Protein AF-A0A660PQQ9-F1 (afdb_monomer_lite)

Sequence (158 aa):
MHNYNFFKKVKSLPGVKLIKYDVSPYDILRRSDIVFTVSGTTAYQAGLLGIPAITFCPMFFGGLSSVHCCTNIIALRPLVYELLANFKRDYQADCRFMEKLMRNSYAALWDNPKRSPQVLDENNLKKLHKAFINVINAEGGVAAPEASPAQKVPVEQC

Structure (mmCIF, N/CA/C/O backbone):
data_AF-A0A660PQQ9-F1
#
_entry.id   AF-A0A660PQQ9-F1
#
loop_
_atom_site.group_PDB
_atom_site.id
_atom_site.type_symbol
_atom_site.label_atom_id
_atom_site.label_alt_id
_atom_site.label_comp_id
_atom_site.label_asym_id
_atom_site.label_entity_id
_atom_site.label_seq_id
_atom_site.pdbx_PDB_ins_code
_atom_site.Cartn_x
_atom_site.Cartn_y
_atom_site.Cartn_z
_atom_site.occupancy
_atom_site.B_iso_or_equiv
_atom_site.auth_seq_id
_atom_site.auth_comp_id
_atom_site.auth_asym_id
_atom_site.auth_atom_id
_atom_site.pdbx_PDB_model_num
ATOM 1 N N . MET A 1 1 ? 14.300 -16.833 8.104 1.00 47.47 1 MET A N 1
ATOM 2 C CA . MET A 1 1 ? 13.254 -17.787 8.539 1.00 47.47 1 MET A CA 1
ATOM 3 C C . MET A 1 1 ? 12.750 -17.321 9.900 1.00 47.47 1 MET A C 1
ATOM 5 O O . MET A 1 1 ? 13.561 -17.192 10.808 1.00 47.47 1 MET A O 1
ATOM 9 N N . HIS A 1 2 ? 11.478 -16.930 10.028 1.00 63.78 2 HIS A N 1
ATOM 10 C CA . HIS A 1 2 ? 10.960 -16.382 11.289 1.00 63.78 2 HIS A CA 1
ATOM 11 C C . HIS A 1 2 ? 10.856 -17.480 12.355 1.00 63.78 2 HIS A C 1
ATOM 13 O O . HIS A 1 2 ? 10.400 -18.585 12.072 1.00 63.78 2 HIS A O 1
ATOM 19 N N . ASN A 1 3 ? 11.292 -17.180 13.579 1.00 78.94 3 ASN A N 1
ATOM 20 C CA . ASN A 1 3 ? 11.270 -18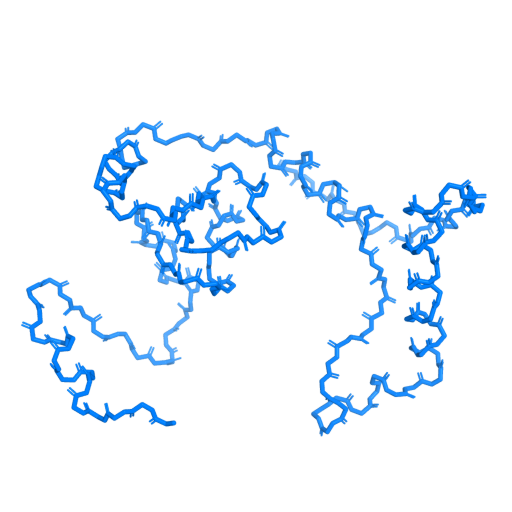.124 14.694 1.00 78.94 3 ASN A CA 1
ATOM 21 C C . ASN A 1 3 ? 9.816 -18.499 15.033 1.00 78.94 3 ASN A C 1
ATOM 23 O O . ASN A 1 3 ? 8.988 -17.617 15.245 1.00 78.94 3 ASN A O 1
ATOM 27 N N . TYR A 1 4 ? 9.501 -19.790 15.134 1.00 80.62 4 TYR A N 1
ATOM 28 C CA . TYR A 1 4 ? 8.169 -20.283 15.509 1.00 80.62 4 TYR A CA 1
ATOM 29 C C . TYR A 1 4 ? 7.628 -19.649 16.809 1.00 80.62 4 TYR A C 1
ATOM 31 O O . TYR A 1 4 ? 6.431 -19.382 16.938 1.00 80.62 4 TYR A O 1
ATOM 39 N N . ASN A 1 5 ? 8.514 -19.310 17.749 1.00 89.56 5 ASN A N 1
ATOM 40 C CA . ASN A 1 5 ? 8.153 -18.643 18.999 1.00 89.56 5 ASN A CA 1
ATOM 41 C C . ASN A 1 5 ? 7.645 -17.206 18.801 1.00 89.56 5 ASN A C 1
ATOM 43 O O . ASN A 1 5 ? 6.895 -16.717 19.642 1.00 89.56 5 ASN A O 1
ATOM 47 N N . PHE A 1 6 ? 8.005 -16.534 17.704 1.00 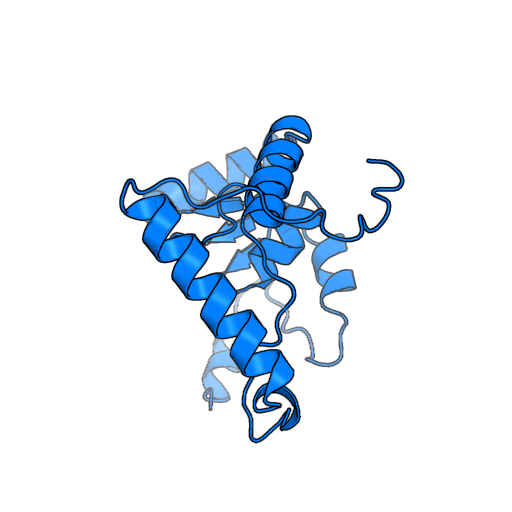91.25 6 PHE A N 1
ATOM 48 C CA . PHE A 1 6 ? 7.477 -15.208 17.375 1.00 91.25 6 PHE A CA 1
ATOM 49 C C . PHE A 1 6 ? 5.963 -15.269 17.145 1.00 91.25 6 PHE A C 1
ATOM 51 O O . PHE A 1 6 ? 5.206 -14.580 17.824 1.00 91.25 6 PHE A O 1
ATOM 58 N N . PHE A 1 7 ? 5.506 -16.162 16.264 1.00 89.81 7 PHE A N 1
ATOM 59 C CA . PHE A 1 7 ? 4.080 -16.305 15.962 1.00 89.81 7 PHE A CA 1
ATOM 60 C C . PHE A 1 7 ? 3.271 -16.793 17.168 1.00 89.81 7 PHE A C 1
ATOM 62 O O . PHE A 1 7 ? 2.127 -16.377 17.333 1.00 89.81 7 PHE A O 1
ATOM 69 N N . LYS A 1 8 ? 3.865 -17.603 18.058 1.00 90.56 8 LYS A N 1
ATOM 70 C CA . LYS A 1 8 ? 3.237 -17.962 19.342 1.00 90.56 8 LYS A CA 1
ATOM 71 C C . LYS A 1 8 ? 2.948 -16.736 20.211 1.00 90.56 8 LYS A C 1
ATOM 73 O O . LYS A 1 8 ? 1.834 -16.614 20.708 1.00 90.56 8 LYS A O 1
ATOM 78 N N . LYS A 1 9 ? 3.921 -15.828 20.357 1.00 93.56 9 LYS A N 1
ATOM 79 C CA . LYS A 1 9 ? 3.760 -14.577 21.121 1.00 93.56 9 LYS A CA 1
ATOM 80 C C . LYS A 1 9 ? 2.731 -13.639 20.485 1.00 93.56 9 LYS A C 1
ATOM 82 O O . LYS A 1 9 ? 1.946 -13.017 21.188 1.00 93.56 9 LYS A O 1
ATOM 87 N N . VAL A 1 10 ? 2.703 -13.557 19.156 1.00 93.12 10 VAL A N 1
ATOM 88 C CA . VAL A 1 10 ? 1.699 -12.751 18.441 1.00 93.12 10 VAL A CA 1
ATOM 89 C C . VAL A 1 10 ? 0.297 -13.331 18.642 1.00 93.12 10 VAL A C 1
ATOM 91 O O . VAL A 1 10 ? -0.631 -12.596 18.959 1.00 93.12 10 VAL A O 1
ATOM 94 N N . LYS A 1 11 ? 0.142 -14.657 18.538 1.00 93.62 11 LYS A N 1
ATOM 95 C CA . LYS A 1 11 ? -1.141 -15.346 18.741 1.00 93.62 11 LYS A CA 1
ATOM 96 C C . LYS A 1 11 ? -1.677 -15.223 20.173 1.00 93.62 11 LYS A C 1
ATOM 98 O O . LYS A 1 11 ? -2.879 -15.351 20.364 1.00 93.62 11 LYS A O 1
ATOM 103 N N . SER A 1 12 ? -0.820 -15.001 21.174 1.00 95.19 12 SER A N 1
ATOM 104 C CA . SER A 1 12 ? -1.273 -14.807 22.558 1.00 95.19 12 SER A CA 1
ATOM 105 C C . SER A 1 12 ? -1.873 -13.424 22.832 1.00 95.19 12 SER A C 1
ATOM 107 O O . SER A 1 12 ? -2.417 -13.218 23.912 1.00 95.19 12 SER A O 1
ATOM 109 N N . LEU A 1 13 ? -1.781 -12.474 21.895 1.00 96.69 13 LEU A N 1
ATOM 110 C CA . LEU A 1 13 ? -2.398 -11.158 22.050 1.00 96.69 13 LEU A CA 1
ATOM 111 C C . LEU A 1 13 ? -3.933 -11.250 21.917 1.00 96.69 13 LEU A C 1
ATOM 113 O O . LEU A 1 13 ? -4.427 -11.923 21.006 1.00 96.69 13 LEU A O 1
ATOM 117 N N . PRO A 1 14 ? -4.708 -10.559 22.775 1.00 96.75 14 PRO A N 1
ATOM 118 C CA . PRO A 1 14 ? -6.165 -10.539 22.675 1.00 96.75 14 PRO A CA 1
ATOM 119 C C . PRO A 1 14 ? -6.644 -10.041 21.307 1.00 96.75 14 PRO A C 1
ATOM 121 O O . PRO A 1 14 ? -6.121 -9.066 20.773 1.00 96.75 14 PRO A O 1
ATOM 124 N N . GLY A 1 15 ? -7.643 -10.714 20.734 1.00 95.00 15 GLY A N 1
ATOM 125 C CA . GLY A 1 15 ? -8.224 -10.337 19.440 1.00 95.00 15 GLY A CA 1
ATOM 126 C C . GLY A 1 15 ? -7.361 -10.659 18.213 1.00 95.00 15 GLY A C 1
ATOM 127 O O . GLY A 1 15 ? -7.817 -10.447 17.092 1.00 95.00 15 GLY A O 1
ATOM 128 N N . VAL A 1 16 ? -6.156 -11.216 18.380 1.00 96.25 16 VAL A N 1
ATOM 129 C CA . VAL A 1 16 ? -5.269 -11.550 17.258 1.00 96.25 16 VAL A CA 1
ATOM 130 C C . VAL A 1 16 ? -5.538 -12.962 16.743 1.00 96.25 16 VAL A C 1
ATOM 132 O O . VAL A 1 16 ? -5.521 -13.945 17.484 1.00 96.25 16 VAL A O 1
ATOM 135 N N . LYS A 1 17 ? -5.740 -13.080 15.428 1.00 93.88 17 LYS A N 1
ATOM 136 C CA . LYS A 1 17 ? -5.840 -14.360 14.717 1.00 93.88 17 LYS A CA 1
ATOM 137 C C . LYS A 1 17 ? -4.714 -14.459 13.695 1.00 93.88 17 LYS A C 1
ATOM 139 O O . LYS A 1 17 ? -4.471 -13.523 12.942 1.00 93.88 17 LYS A O 1
ATOM 144 N N . LEU A 1 18 ? -4.043 -15.609 13.656 1.00 93.44 18 LEU A N 1
ATOM 145 C CA . LEU A 1 18 ? -3.108 -15.928 12.580 1.00 93.44 18 LEU A CA 1
ATOM 146 C C . LEU A 1 18 ? -3.886 -16.554 11.428 1.00 93.44 18 LEU A C 1
ATOM 148 O O . LEU A 1 18 ? -4.565 -17.565 11.617 1.00 93.44 18 LEU A O 1
ATOM 152 N N . ILE A 1 19 ? -3.777 -15.950 10.251 1.00 91.69 19 ILE A N 1
ATOM 153 C CA . ILE A 1 19 ? -4.414 -16.438 9.031 1.00 91.69 19 ILE A CA 1
ATOM 154 C C . ILE A 1 19 ? -3.432 -17.374 8.318 1.00 91.69 19 ILE A C 1
ATOM 156 O O . ILE A 1 19 ? -2.230 -17.104 8.270 1.00 91.69 19 ILE A O 1
ATOM 160 N N . LYS A 1 20 ? -3.929 -18.508 7.818 1.00 91.00 20 LYS A N 1
ATOM 161 C CA . LYS A 1 20 ? -3.117 -19.460 7.053 1.00 91.00 20 LYS A CA 1
ATOM 162 C C . LYS A 1 20 ? -2.729 -18.867 5.693 1.00 91.00 20 LYS A C 1
ATOM 164 O O . LYS A 1 20 ? -3.440 -18.030 5.147 1.00 91.00 20 LYS A O 1
ATOM 169 N N . TYR A 1 21 ? -1.599 -19.315 5.151 1.00 88.56 21 TYR A N 1
ATOM 170 C CA . TYR A 1 21 ? -1.033 -18.787 3.903 1.00 88.56 21 TYR A CA 1
ATOM 171 C C . TYR A 1 21 ? -1.843 -19.149 2.646 1.00 88.56 21 TYR A C 1
ATOM 173 O O . TYR A 1 21 ? -1.619 -18.563 1.594 1.00 88.56 21 TYR A O 1
ATOM 181 N N . ASP A 1 22 ? -2.728 -20.140 2.743 1.00 93.75 22 ASP A N 1
ATOM 182 C CA . ASP A 1 22 ? -3.594 -20.626 1.667 1.00 93.75 22 ASP A CA 1
ATOM 183 C C . ASP A 1 22 ? -4.882 -19.800 1.524 1.00 93.75 22 ASP A C 1
ATOM 185 O O . ASP A 1 22 ? -5.624 -19.970 0.558 1.00 93.75 22 ASP A O 1
ATOM 189 N N . VAL A 1 23 ? -5.144 -18.883 2.459 1.00 94.25 23 VAL A N 1
ATOM 190 C CA . VAL A 1 23 ? -6.275 -17.961 2.383 1.00 94.25 23 VAL A CA 1
ATOM 191 C C . VAL A 1 23 ? -5.959 -16.840 1.397 1.00 94.25 23 VAL A C 1
ATOM 193 O O . VAL A 1 23 ? -4.904 -16.210 1.465 1.00 94.25 23 VAL A O 1
ATOM 196 N N . SER A 1 24 ? -6.910 -16.557 0.507 1.00 93.31 24 SER A N 1
ATOM 197 C CA . SER A 1 24 ? -6.810 -15.474 -0.469 1.00 93.31 24 SER A CA 1
ATOM 198 C C . SER A 1 24 ? -6.591 -14.116 0.216 1.00 93.31 24 SER A C 1
ATOM 200 O O . SER A 1 24 ? -7.437 -13.688 1.009 1.00 93.31 24 SER A O 1
ATOM 202 N N . PRO A 1 25 ? -5.514 -13.378 -0.119 1.00 90.81 25 PRO A N 1
ATOM 203 C CA . PRO A 1 25 ? -5.313 -12.016 0.373 1.00 90.81 25 PRO A CA 1
ATOM 204 C C . PRO A 1 25 ? -6.479 -11.085 0.032 1.00 90.81 25 PRO A C 1
ATOM 206 O O . PRO A 1 25 ? -6.822 -10.213 0.823 1.00 90.81 25 PRO A O 1
ATOM 209 N N . TYR A 1 26 ? -7.126 -11.300 -1.115 1.00 94.00 26 TYR A N 1
ATOM 210 C CA . TYR A 1 26 ? -8.270 -10.510 -1.557 1.00 94.00 26 TYR A CA 1
ATOM 211 C C . TYR A 1 26 ? -9.474 -10.636 -0.614 1.00 94.00 26 TYR A C 1
ATOM 213 O O . TYR A 1 26 ? -10.095 -9.630 -0.265 1.00 94.00 26 TYR A O 1
ATOM 221 N N . ASP A 1 27 ? -9.766 -11.855 -0.151 1.00 94.69 27 ASP A N 1
ATOM 222 C CA . ASP A 1 27 ? -10.882 -12.112 0.767 1.00 94.69 27 ASP A CA 1
ATOM 223 C C . ASP A 1 27 ? -10.629 -11.502 2.147 1.00 94.69 27 ASP A C 1
ATOM 225 O O . ASP A 1 27 ? -11.561 -11.031 2.801 1.00 94.69 27 ASP A O 1
ATOM 229 N N . ILE A 1 28 ? -9.365 -11.484 2.582 1.00 95.50 28 ILE A N 1
ATOM 230 C CA . ILE A 1 28 ? -8.945 -10.837 3.830 1.00 95.50 28 ILE A CA 1
ATOM 231 C C . ILE A 1 28 ? -9.126 -9.324 3.709 1.00 95.50 28 ILE A C 1
ATOM 233 O O . ILE A 1 28 ? -9.751 -8.707 4.571 1.00 95.50 28 ILE A O 1
ATOM 237 N N . LEU A 1 29 ? -8.610 -8.730 2.628 1.00 96.62 29 LEU A N 1
ATOM 238 C CA . LEU A 1 29 ? -8.682 -7.291 2.392 1.00 96.62 29 LEU A CA 1
ATOM 239 C C . LEU A 1 29 ? -10.131 -6.806 2.358 1.00 96.62 29 LEU A C 1
ATOM 241 O O . LEU A 1 29 ? -10.477 -5.914 3.119 1.00 96.62 29 LEU A O 1
ATOM 245 N N . ARG A 1 30 ? -11.012 -7.440 1.575 1.00 95.62 30 ARG A N 1
ATOM 246 C CA . ARG A 1 30 ? -12.430 -7.036 1.484 1.00 95.62 30 ARG A CA 1
ATOM 247 C C . ARG A 1 30 ? -13.204 -7.081 2.804 1.00 95.62 30 ARG A C 1
ATOM 249 O O . ARG A 1 30 ? -14.279 -6.498 2.886 1.00 95.62 30 ARG A O 1
ATOM 256 N N . ARG A 1 31 ? -12.696 -7.796 3.808 1.00 96.12 31 ARG A N 1
ATOM 257 C CA . ARG A 1 31 ? -13.291 -7.908 5.149 1.00 96.12 31 ARG A CA 1
ATOM 258 C C . ARG A 1 31 ? -12.545 -7.080 6.200 1.00 96.12 31 ARG A C 1
ATOM 260 O O . ARG A 1 31 ? -12.838 -7.222 7.382 1.00 96.12 31 ARG A O 1
ATOM 267 N N . SER A 1 32 ? -11.555 -6.292 5.790 1.00 97.31 32 SER A N 1
ATOM 268 C CA . SER A 1 32 ? -10.739 -5.462 6.674 1.00 97.31 32 SER A CA 1
ATOM 269 C C . SER A 1 32 ? -11.248 -4.025 6.678 1.00 97.31 32 SER A C 1
ATOM 271 O O . SER A 1 32 ? -11.464 -3.449 5.615 1.00 97.31 32 SER A O 1
ATOM 273 N N . ASP A 1 33 ? -11.356 -3.428 7.864 1.00 98.00 33 ASP A N 1
ATOM 274 C CA . ASP A 1 33 ? -11.681 -2.002 8.018 1.00 98.00 33 ASP A CA 1
ATOM 275 C C . ASP A 1 33 ? -10.451 -1.106 7.794 1.00 98.00 33 ASP A C 1
ATOM 277 O O . ASP A 1 33 ? -10.560 0.040 7.365 1.00 98.00 33 ASP A O 1
ATOM 281 N N . ILE A 1 34 ? -9.258 -1.636 8.090 1.00 98.38 34 ILE A N 1
ATOM 282 C CA . ILE A 1 34 ? -7.976 -0.950 7.923 1.00 98.38 34 ILE A CA 1
ATOM 283 C C . ILE A 1 34 ? -6.824 -1.957 7.808 1.00 98.38 34 ILE A C 1
ATOM 285 O O . ILE A 1 34 ? -6.840 -3.027 8.421 1.00 98.38 34 ILE A O 1
ATOM 289 N N . VAL A 1 35 ? -5.798 -1.607 7.034 1.00 98.31 35 VAL A N 1
ATOM 290 C CA . VAL A 1 35 ? -4.607 -2.433 6.793 1.00 98.31 35 VAL A CA 1
ATOM 291 C C . VAL A 1 35 ? -3.356 -1.742 7.328 1.00 98.31 35 VAL A C 1
ATOM 293 O O . VAL A 1 35 ? -3.171 -0.549 7.127 1.00 98.31 35 VAL A O 1
ATOM 296 N N . PHE A 1 36 ? -2.448 -2.493 7.952 1.00 98.00 36 PHE A N 1
ATOM 297 C CA . PHE A 1 36 ? -1.150 -1.983 8.406 1.00 98.00 36 PHE A CA 1
ATOM 298 C C . PHE A 1 36 ? -0.014 -2.786 7.783 1.00 98.00 36 PHE A C 1
ATOM 300 O O . PHE A 1 36 ? -0.064 -4.016 7.718 1.00 98.00 36 PHE A O 1
ATOM 307 N N . THR A 1 37 ? 1.047 -2.109 7.362 1.00 96.94 37 THR A N 1
ATOM 308 C CA . THR A 1 37 ? 2.279 -2.759 6.907 1.00 96.94 37 THR A CA 1
ATOM 309 C C . THR A 1 37 ? 3.473 -1.830 7.083 1.00 96.94 37 THR A C 1
ATOM 311 O O . THR A 1 37 ? 3.312 -0.621 7.184 1.00 96.94 37 THR A O 1
ATOM 314 N N . VAL A 1 38 ? 4.693 -2.367 7.110 1.00 96.25 38 VAL A N 1
ATOM 315 C CA . VAL A 1 38 ? 5.891 -1.513 7.088 1.00 96.25 38 VAL A CA 1
ATOM 316 C C . VAL A 1 38 ? 6.042 -0.906 5.693 1.00 96.25 38 VAL A C 1
ATOM 318 O O . VAL A 1 38 ? 5.826 0.288 5.517 1.00 96.25 38 VAL A O 1
ATOM 321 N N . SER A 1 39 ? 6.319 -1.759 4.706 1.00 95.88 39 SER A N 1
ATOM 322 C CA . SER A 1 39 ? 6.553 -1.407 3.298 1.00 95.88 39 SER A CA 1
ATOM 323 C C . SER A 1 39 ? 5.889 -2.391 2.323 1.00 95.88 39 SER A C 1
ATOM 325 O O . SER A 1 39 ? 6.234 -2.457 1.144 1.00 95.88 39 SER A O 1
ATOM 327 N N . GLY A 1 40 ? 4.967 -3.224 2.813 1.00 94.94 40 GLY A N 1
ATOM 328 C CA . GLY A 1 40 ? 4.381 -4.306 2.031 1.00 94.94 40 GLY A CA 1
ATOM 329 C C . GLY A 1 40 ? 3.438 -3.815 0.933 1.00 94.94 40 GLY A C 1
ATOM 330 O O . GLY A 1 40 ? 2.665 -2.874 1.112 1.00 94.94 40 GLY A O 1
ATOM 331 N N . THR A 1 41 ? 3.424 -4.533 -0.189 1.00 95.44 41 THR A N 1
ATOM 332 C CA . THR A 1 41 ? 2.507 -4.280 -1.313 1.00 95.44 41 THR A CA 1
ATOM 333 C C . THR A 1 41 ? 1.039 -4.550 -0.969 1.00 95.44 41 THR A C 1
ATOM 335 O O . THR A 1 41 ? 0.152 -4.174 -1.730 1.00 95.44 41 THR A O 1
ATOM 338 N N . THR A 1 42 ? 0.744 -5.150 0.186 1.00 96.38 42 THR A N 1
ATOM 339 C CA . THR A 1 42 ? -0.624 -5.299 0.704 1.00 96.38 42 THR A CA 1
ATOM 340 C C . THR A 1 42 ? -1.314 -3.948 0.905 1.00 96.38 42 THR A C 1
ATOM 342 O O . THR A 1 42 ? -2.503 -3.841 0.629 1.00 96.38 42 THR A O 1
ATOM 345 N N . ALA A 1 43 ? -0.585 -2.897 1.308 1.00 97.88 43 ALA A N 1
ATOM 346 C CA . ALA A 1 43 ? -1.158 -1.551 1.408 1.00 97.88 43 ALA A CA 1
ATOM 347 C C . ALA A 1 43 ? -1.518 -0.969 0.033 1.00 97.88 43 ALA A C 1
ATOM 349 O O . ALA A 1 43 ? -2.529 -0.287 -0.093 1.00 97.88 43 ALA A O 1
ATOM 350 N N . TYR A 1 44 ? -0.746 -1.291 -1.011 1.00 97.56 44 TYR A N 1
ATOM 351 C CA . TYR A 1 44 ? -1.098 -0.910 -2.378 1.00 97.56 44 TYR A CA 1
ATOM 352 C C . TYR A 1 44 ? -2.398 -1.585 -2.829 1.00 97.56 44 TYR A C 1
ATOM 354 O O . TYR A 1 44 ? -3.304 -0.919 -3.319 1.00 97.56 44 TYR A O 1
ATOM 362 N N . GLN A 1 45 ? -2.522 -2.896 -2.594 1.00 97.56 45 GLN A N 1
ATOM 363 C CA . GLN A 1 45 ? -3.736 -3.658 -2.908 1.00 97.56 45 GLN A CA 1
ATOM 364 C C . GLN A 1 45 ? -4.961 -3.120 -2.154 1.00 97.56 45 GLN A C 1
ATOM 366 O O . GLN A 1 45 ? -6.022 -2.953 -2.750 1.00 97.56 45 GLN A O 1
ATOM 371 N N . ALA A 1 46 ? -4.806 -2.807 -0.864 1.00 97.94 46 ALA A N 1
ATOM 372 C CA . ALA A 1 46 ? -5.848 -2.181 -0.052 1.00 97.94 46 ALA A CA 1
ATOM 373 C C . ALA A 1 46 ? -6.275 -0.820 -0.624 1.00 97.94 46 ALA A C 1
ATOM 375 O O . ALA A 1 46 ? -7.466 -0.584 -0.812 1.00 97.94 46 ALA A O 1
ATOM 376 N N . GLY A 1 47 ? -5.310 0.026 -0.999 1.00 97.25 47 GLY A N 1
ATOM 377 C CA . GLY A 1 47 ? -5.592 1.331 -1.590 1.00 97.25 47 GLY A CA 1
ATOM 378 C C . GLY A 1 47 ? -6.346 1.249 -2.920 1.00 97.25 47 GLY A C 1
ATOM 379 O O . GLY A 1 47 ? -7.282 2.012 -3.140 1.00 97.25 47 GLY A O 1
ATOM 380 N N . LEU A 1 48 ? -6.026 0.278 -3.783 1.00 96.25 48 LEU A N 1
ATOM 381 C CA . LEU A 1 48 ? -6.782 0.047 -5.024 1.00 96.25 48 LEU A CA 1
ATOM 382 C C . LEU A 1 48 ? -8.247 -0.338 -4.750 1.00 96.25 48 LEU A C 1
ATOM 384 O O . LEU A 1 48 ? -9.149 0.096 -5.472 1.00 96.25 48 LEU A O 1
ATOM 388 N N . LEU A 1 49 ? -8.484 -1.100 -3.679 1.00 96.81 49 LEU A N 1
ATOM 389 C CA . LEU A 1 49 ? -9.814 -1.485 -3.203 1.00 96.81 49 LEU A CA 1
ATOM 390 C C . LEU A 1 49 ? -10.536 -0.373 -2.423 1.00 96.81 49 LEU A C 1
ATOM 392 O O . LEU A 1 49 ? -11.691 -0.561 -2.052 1.00 96.81 49 LEU A O 1
ATOM 396 N N . GLY A 1 50 ? -9.892 0.774 -2.186 1.00 96.94 50 GLY A N 1
ATOM 397 C CA . GLY A 1 50 ? -10.461 1.865 -1.396 1.00 96.94 50 GLY A CA 1
ATOM 398 C C . GLY A 1 50 ? -10.491 1.599 0.110 1.00 96.94 50 GLY A C 1
ATOM 399 O O . GLY A 1 50 ? -11.231 2.269 0.824 1.00 96.94 50 GLY A O 1
ATOM 400 N N . ILE A 1 51 ? -9.719 0.624 0.594 1.00 98.31 51 ILE A N 1
ATOM 401 C CA . ILE A 1 51 ? -9.618 0.284 2.016 1.00 98.31 51 ILE A CA 1
ATOM 402 C C . ILE A 1 51 ? -8.484 1.113 2.629 1.00 98.31 51 ILE A C 1
ATOM 404 O O . ILE A 1 51 ? -7.369 1.070 2.094 1.00 98.31 51 ILE A O 1
ATOM 408 N N . PRO A 1 52 ? -8.716 1.828 3.749 1.00 98.50 52 PRO A N 1
ATOM 409 C CA . PRO A 1 52 ? -7.666 2.547 4.458 1.00 98.50 52 PRO A CA 1
ATOM 410 C C . PRO A 1 52 ? -6.459 1.658 4.751 1.00 98.50 52 PRO A C 1
ATOM 412 O O . PRO A 1 52 ? -6.581 0.548 5.275 1.00 98.50 52 PRO A O 1
ATOM 415 N N . ALA A 1 53 ? -5.271 2.156 4.440 1.00 98.50 53 ALA A N 1
ATOM 416 C CA . ALA A 1 53 ? -4.024 1.465 4.690 1.00 98.50 53 ALA A CA 1
ATOM 417 C C . ALA A 1 53 ? -2.995 2.415 5.292 1.00 98.50 53 ALA A C 1
ATOM 419 O O . ALA A 1 53 ? -2.843 3.551 4.850 1.00 98.50 53 ALA A O 1
ATOM 420 N N . ILE A 1 54 ? -2.253 1.928 6.281 1.00 98.62 54 ILE A N 1
ATOM 421 C CA . ILE A 1 54 ? -1.162 2.651 6.921 1.00 98.62 54 ILE A CA 1
ATOM 422 C C . ILE A 1 54 ? 0.152 1.935 6.620 1.00 98.62 54 ILE A C 1
ATOM 424 O O . ILE A 1 54 ? 0.316 0.747 6.920 1.00 98.62 54 ILE A O 1
ATOM 428 N N . THR A 1 55 ? 1.095 2.672 6.038 1.00 98.50 55 THR A N 1
ATOM 429 C CA . THR A 1 55 ? 2.489 2.248 5.886 1.00 98.50 55 THR A CA 1
ATOM 430 C C . THR A 1 55 ? 3.361 2.914 6.945 1.00 98.50 55 THR A C 1
ATOM 432 O O . THR A 1 55 ? 3.098 4.045 7.354 1.00 98.50 55 THR A O 1
ATOM 435 N N . PHE A 1 56 ? 4.427 2.242 7.379 1.00 97.94 56 PHE A N 1
ATOM 436 C CA . PHE A 1 56 ? 5.412 2.821 8.307 1.00 97.94 56 PHE A CA 1
ATOM 437 C C . PHE A 1 56 ? 6.654 3.383 7.595 1.00 97.94 56 PHE A C 1
ATOM 439 O O . PHE A 1 56 ? 7.611 3.802 8.244 1.00 97.94 56 PHE A O 1
ATOM 446 N N . CYS A 1 57 ? 6.642 3.420 6.260 1.00 96.12 57 CYS A N 1
ATOM 447 C CA . CYS A 1 57 ? 7.604 4.157 5.446 1.00 96.12 57 CYS A CA 1
ATOM 448 C C . CYS A 1 57 ? 6.942 4.763 4.194 1.00 96.12 57 CYS A C 1
ATOM 450 O O . CYS A 1 57 ? 5.873 4.295 3.776 1.00 96.12 57 CYS A O 1
ATOM 452 N N . PRO A 1 58 ? 7.561 5.785 3.570 1.00 96.06 58 PRO A N 1
ATOM 453 C CA . PRO A 1 58 ? 7.102 6.316 2.291 1.00 96.06 58 PRO A CA 1
ATOM 454 C C . PRO A 1 58 ? 7.129 5.234 1.208 1.00 96.06 58 PRO A C 1
ATOM 456 O O . PRO A 1 58 ? 8.109 4.502 1.084 1.00 96.06 58 PRO A O 1
ATOM 459 N N . MET A 1 59 ? 6.060 5.150 0.417 1.00 96.62 59 MET A N 1
ATOM 460 C CA . MET A 1 59 ? 5.916 4.188 -0.678 1.00 96.62 59 MET A CA 1
ATOM 461 C C . MET A 1 59 ? 5.564 4.917 -1.972 1.00 96.62 59 MET A C 1
ATOM 463 O O . MET A 1 59 ? 4.865 5.929 -1.935 1.00 96.62 59 MET A O 1
ATOM 467 N N . PHE A 1 60 ? 5.973 4.377 -3.127 1.00 94.44 60 PHE A N 1
ATOM 468 C CA . PHE A 1 60 ? 5.647 4.971 -4.435 1.00 94.44 60 PHE A CA 1
ATOM 469 C C . PHE A 1 60 ? 4.129 5.087 -4.672 1.00 94.44 60 PHE A C 1
ATOM 471 O O . PHE A 1 60 ? 3.674 5.963 -5.400 1.00 94.44 60 PHE A O 1
ATOM 478 N N . PHE A 1 61 ? 3.347 4.213 -4.031 1.00 95.56 61 PHE A N 1
ATOM 479 C CA . PHE A 1 61 ? 1.886 4.194 -4.073 1.00 95.56 61 PHE A CA 1
ATOM 480 C C . PHE A 1 61 ? 1.212 5.020 -2.967 1.00 95.56 61 PHE A C 1
ATOM 482 O O . PHE A 1 61 ? -0.004 4.951 -2.810 1.00 95.56 61 PHE A O 1
ATOM 489 N N . GLY A 1 62 ? 1.969 5.828 -2.218 1.00 95.81 62 GLY A N 1
ATOM 490 C CA . GLY A 1 62 ? 1.426 6.744 -1.209 1.00 95.81 62 GLY A CA 1
ATOM 491 C C . GLY A 1 62 ? 0.609 7.909 -1.783 1.00 95.81 62 GLY A C 1
ATOM 492 O O . GLY A 1 62 ? 0.124 8.733 -1.023 1.00 95.81 62 GLY A O 1
ATOM 493 N N . GLY A 1 63 ? 0.476 8.004 -3.112 1.00 95.31 63 GLY A N 1
ATOM 494 C CA . GLY A 1 63 ? -0.416 8.962 -3.766 1.00 95.31 63 GLY A CA 1
ATOM 495 C C . GLY A 1 63 ? -1.878 8.509 -3.851 1.00 95.31 63 GLY A C 1
ATOM 496 O O . GLY A 1 63 ? -2.715 9.305 -4.264 1.00 95.31 63 GLY A O 1
ATOM 497 N N . LEU A 1 64 ? -2.192 7.263 -3.477 1.00 98.19 64 LEU A N 1
ATOM 498 C CA . LEU A 1 64 ? -3.575 6.814 -3.307 1.00 98.19 64 LEU A CA 1
ATOM 499 C C . LEU A 1 64 ? -4.172 7.440 -2.045 1.00 98.19 64 LEU A C 1
ATOM 501 O O . LEU A 1 64 ? -3.568 7.373 -0.978 1.00 98.19 64 LEU A O 1
ATOM 505 N N . SER A 1 65 ? -5.384 7.976 -2.152 1.00 98.00 65 SER A N 1
ATOM 506 C CA . SER A 1 65 ? -6.092 8.661 -1.064 1.00 98.00 65 SER A CA 1
ATOM 507 C C . SER A 1 65 ? -6.329 7.779 0.163 1.00 98.00 65 SER A C 1
ATOM 509 O O . SER A 1 65 ? -6.368 8.289 1.277 1.00 98.00 65 SER A O 1
ATOM 511 N N . SER A 1 66 ? -6.441 6.462 -0.031 1.00 98.00 66 SER A N 1
ATOM 512 C CA . SER A 1 66 ? -6.572 5.464 1.037 1.00 98.00 66 SER A CA 1
ATOM 513 C C . SER A 1 66 ? -5.257 5.094 1.731 1.00 98.00 66 SER A C 1
ATOM 515 O O . SER A 1 66 ? -5.298 4.364 2.719 1.00 98.00 66 SER A O 1
ATOM 517 N N . VAL A 1 67 ? -4.089 5.494 1.213 1.00 98.31 67 VAL A N 1
ATOM 518 C CA . VAL A 1 67 ? -2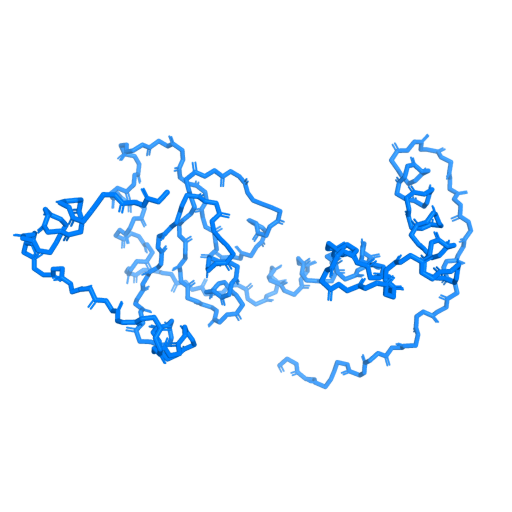.785 5.047 1.729 1.00 98.31 67 VAL A CA 1
ATOM 519 C C . VAL A 1 67 ? -2.096 6.177 2.485 1.00 98.31 67 VAL A C 1
ATOM 521 O O . VAL A 1 67 ? -1.706 7.189 1.912 1.00 98.31 67 VAL A O 1
ATOM 524 N N . HIS A 1 68 ? -1.863 5.964 3.777 1.00 98.12 68 HIS A N 1
ATOM 525 C CA . HIS A 1 68 ? -1.290 6.956 4.679 1.00 98.12 68 HIS A CA 1
ATOM 526 C C . HIS A 1 68 ? 0.060 6.481 5.221 1.00 98.12 68 HIS A C 1
ATOM 528 O O . HIS A 1 68 ? 0.173 5.399 5.793 1.00 98.12 68 HIS A O 1
ATOM 534 N N . CYS A 1 69 ? 1.097 7.304 5.084 1.00 98.00 69 CYS A N 1
ATOM 535 C CA . CYS A 1 69 ? 2.397 7.031 5.692 1.00 98.00 69 CYS A CA 1
ATOM 536 C C . CYS A 1 69 ? 2.437 7.603 7.114 1.00 98.00 69 CYS A C 1
ATOM 538 O O . CYS A 1 69 ? 2.290 8.810 7.305 1.00 98.00 69 CYS A O 1
ATOM 540 N N . CYS A 1 70 ? 2.664 6.752 8.113 1.00 97.94 70 CYS A N 1
ATOM 541 C CA . CYS A 1 70 ? 2.790 7.144 9.511 1.00 97.94 70 CYS A CA 1
ATOM 542 C C . CYS A 1 70 ? 4.183 6.771 10.029 1.00 97.94 70 CYS A C 1
ATOM 544 O O . CYS A 1 70 ? 4.438 5.629 10.396 1.00 97.94 70 CYS A O 1
ATOM 546 N N . THR A 1 71 ? 5.103 7.733 10.072 1.00 95.75 71 THR A N 1
ATOM 547 C CA . THR A 1 71 ? 6.465 7.521 10.601 1.00 95.75 71 THR A CA 1
ATOM 548 C C . THR A 1 71 ? 6.591 7.864 12.087 1.00 95.75 71 THR A C 1
ATOM 550 O O . THR A 1 71 ? 7.593 7.533 12.716 1.00 95.75 71 THR A O 1
ATOM 553 N N . ASN A 1 72 ? 5.572 8.504 12.668 1.00 95.50 72 ASN A N 1
ATOM 554 C CA . ASN A 1 72 ? 5.522 8.874 14.078 1.00 95.50 72 ASN A CA 1
ATOM 555 C C . ASN A 1 72 ? 4.484 8.025 14.819 1.00 95.50 72 ASN A C 1
ATOM 557 O O . ASN A 1 72 ? 3.280 8.213 14.652 1.00 95.50 72 ASN A O 1
ATOM 561 N N . ILE A 1 73 ? 4.954 7.148 15.707 1.00 94.00 73 ILE A N 1
ATOM 562 C CA . ILE A 1 73 ? 4.095 6.238 16.474 1.00 94.00 73 ILE A CA 1
ATOM 563 C C . ILE A 1 73 ? 3.063 6.963 17.352 1.00 94.00 73 ILE A C 1
ATOM 565 O O . ILE A 1 73 ? 1.974 6.440 17.574 1.00 94.00 73 ILE A O 1
ATOM 569 N N . ILE A 1 74 ? 3.359 8.184 17.810 1.00 97.56 74 ILE A N 1
ATOM 570 C CA . ILE A 1 74 ? 2.435 8.990 18.623 1.00 97.56 74 ILE A CA 1
ATOM 571 C C . ILE A 1 74 ? 1.215 9.409 17.788 1.00 97.56 74 ILE A C 1
ATOM 573 O O . ILE A 1 74 ? 0.095 9.446 18.295 1.00 97.56 74 ILE A O 1
ATOM 577 N N . ALA A 1 75 ? 1.413 9.658 16.491 1.00 97.19 75 ALA A N 1
ATOM 578 C CA . ALA A 1 75 ? 0.349 10.028 15.562 1.00 97.19 75 ALA A CA 1
ATOM 579 C C . ALA A 1 75 ? -0.477 8.824 15.074 1.00 97.19 75 ALA A C 1
ATOM 581 O O . ALA A 1 75 ? -1.544 9.017 14.495 1.00 97.19 75 ALA A O 1
ATOM 582 N N . LEU A 1 76 ? -0.029 7.587 15.324 1.00 97.88 76 LEU A N 1
ATOM 583 C CA . LEU A 1 76 ? -0.705 6.388 14.826 1.00 97.88 76 LEU A CA 1
ATOM 584 C C . LEU A 1 76 ? -2.124 6.265 15.383 1.00 97.88 76 LEU A C 1
ATOM 586 O O . LEU A 1 76 ? -3.070 6.055 14.634 1.00 97.88 76 LEU A O 1
ATOM 590 N N . ARG A 1 77 ? -2.282 6.413 16.702 1.00 97.81 77 ARG A N 1
ATOM 591 C CA . ARG A 1 77 ? -3.586 6.274 17.360 1.00 97.81 77 ARG A CA 1
ATOM 592 C C . ARG A 1 77 ? -4.629 7.274 16.832 1.00 97.81 77 ARG A C 1
ATOM 594 O O . ARG A 1 77 ? -5.692 6.807 16.429 1.00 97.81 77 ARG A O 1
ATOM 601 N N . PRO A 1 78 ? -4.383 8.600 16.817 1.00 98.19 78 PRO A N 1
ATOM 602 C CA . PRO A 1 78 ? -5.358 9.546 16.275 1.00 98.19 78 PRO A CA 1
ATOM 603 C C . PRO A 1 78 ? -5.634 9.313 14.784 1.00 98.19 78 PRO A C 1
ATOM 605 O O . PRO A 1 78 ? -6.791 9.372 14.384 1.00 98.19 78 PRO A O 1
ATOM 608 N N . LEU A 1 79 ? -4.616 8.962 13.987 1.00 98.31 79 LEU A N 1
ATOM 609 C CA . LEU A 1 79 ? -4.802 8.632 12.571 1.00 98.31 79 LEU A CA 1
ATOM 610 C C . LEU A 1 79 ? -5.745 7.435 12.377 1.00 98.31 79 LEU A C 1
ATOM 612 O O . LEU A 1 79 ? -6.640 7.497 11.544 1.00 98.31 79 LEU A O 1
ATOM 616 N N . VAL A 1 80 ? -5.578 6.360 13.153 1.00 98.50 80 VAL A N 1
ATOM 617 C CA . VAL A 1 80 ? -6.449 5.177 13.064 1.00 98.50 80 VAL A CA 1
ATOM 618 C C . VAL A 1 80 ? -7.904 5.535 13.352 1.00 98.50 80 VAL A C 1
ATOM 620 O O . VAL A 1 80 ? -8.783 5.119 12.604 1.00 98.50 80 VAL A O 1
ATOM 623 N N . TYR A 1 81 ? -8.173 6.315 14.402 1.00 98.44 81 TYR A N 1
ATOM 624 C CA . TYR A 1 81 ? -9.547 6.722 14.709 1.00 98.44 81 TYR A CA 1
ATOM 625 C C . TYR A 1 81 ? -10.151 7.606 13.621 1.00 98.44 81 TYR A C 1
ATOM 627 O O . TYR A 1 81 ? -11.308 7.400 13.265 1.00 98.44 81 TYR A O 1
ATOM 635 N N . GLU A 1 82 ? -9.375 8.540 13.071 1.00 98.38 82 GLU A N 1
ATOM 636 C CA . GLU A 1 82 ? -9.845 9.403 11.988 1.00 98.38 82 GLU A CA 1
ATOM 637 C C . GLU A 1 82 ? -10.209 8.592 10.740 1.00 98.38 82 GLU A C 1
ATOM 639 O O . GLU A 1 82 ? -11.287 8.766 10.175 1.00 98.38 82 GLU A O 1
ATOM 644 N N . LEU A 1 83 ? -9.356 7.642 10.347 1.00 98.31 83 LEU A N 1
ATOM 645 C CA . LEU A 1 83 ? -9.621 6.794 9.187 1.00 98.31 83 LEU A CA 1
ATOM 646 C C . LEU A 1 83 ? -10.834 5.884 9.397 1.00 98.31 83 LEU A C 1
ATOM 648 O O . LEU A 1 83 ? -11.640 5.724 8.490 1.00 98.31 83 LEU A O 1
ATOM 652 N N . LEU A 1 84 ? -11.003 5.310 10.587 1.00 98.12 84 LEU A N 1
ATOM 653 C CA . LEU A 1 84 ? -12.150 4.442 10.862 1.00 98.12 84 LEU A CA 1
ATOM 654 C C . LEU A 1 84 ? -13.477 5.212 10.960 1.00 98.12 84 LEU A C 1
ATOM 656 O O . LEU A 1 84 ? -14.522 4.648 10.651 1.00 98.12 84 LEU A O 1
ATOM 660 N N . ALA A 1 85 ? -13.456 6.475 11.395 1.00 98.12 85 ALA A N 1
ATOM 661 C CA . ALA A 1 85 ? -14.668 7.274 11.574 1.00 98.12 85 ALA A CA 1
ATOM 662 C C . ALA A 1 85 ? -15.080 8.043 10.311 1.00 98.12 85 ALA A C 1
ATOM 664 O O . ALA A 1 85 ? -16.266 8.124 9.995 1.00 98.12 85 ALA A O 1
ATOM 665 N N . ASN A 1 86 ? -14.108 8.626 9.605 1.00 97.81 86 ASN A N 1
ATOM 666 C CA . ASN A 1 86 ? -14.361 9.703 8.648 1.00 97.81 86 ASN A CA 1
ATOM 667 C C . ASN A 1 86 ? -13.806 9.436 7.247 1.00 97.81 86 ASN A C 1
ATOM 669 O O . ASN A 1 86 ? -14.036 10.250 6.347 1.00 97.81 86 ASN A O 1
ATOM 673 N N . PHE A 1 87 ? -13.085 8.330 7.031 1.00 97.62 87 PHE A N 1
ATOM 674 C CA . PHE A 1 87 ? -12.449 8.083 5.742 1.00 97.62 87 PHE A CA 1
ATOM 675 C C . PHE A 1 87 ? -13.466 8.049 4.598 1.00 97.62 87 PHE A C 1
ATOM 677 O O . PHE A 1 87 ? -14.461 7.321 4.617 1.00 97.62 87 PHE A O 1
ATOM 684 N N . LYS A 1 88 ? -13.158 8.817 3.553 1.00 97.12 88 LYS A N 1
ATOM 685 C CA . LYS A 1 88 ? -13.843 8.777 2.266 1.00 97.12 88 LYS A CA 1
ATOM 686 C C . LYS A 1 88 ? -12.795 8.738 1.174 1.00 97.12 88 LYS A C 1
ATOM 688 O O . LYS A 1 88 ? -11.912 9.591 1.125 1.00 97.12 88 LYS A O 1
ATOM 693 N N . ARG A 1 89 ? -12.922 7.757 0.287 1.00 97.06 89 ARG A N 1
ATOM 694 C CA . ARG A 1 89 ? -12.049 7.628 -0.875 1.00 97.06 89 ARG A CA 1
ATOM 695 C C . ARG A 1 89 ? -12.222 8.827 -1.802 1.00 97.06 89 ARG A C 1
ATOM 697 O O . ARG A 1 89 ? -13.343 9.141 -2.202 1.00 97.06 89 ARG A O 1
ATOM 704 N N . ASP A 1 90 ? -11.111 9.440 -2.194 1.00 97.94 90 ASP A N 1
ATOM 705 C CA . ASP A 1 90 ? -11.093 10.455 -3.243 1.00 97.94 90 ASP A CA 1
ATOM 706 C C . ASP A 1 90 ? -10.756 9.784 -4.578 1.00 97.94 90 ASP A C 1
ATOM 708 O O . ASP A 1 90 ? -9.595 9.640 -4.965 1.00 97.94 90 ASP A O 1
ATOM 712 N N . TYR A 1 91 ? -11.801 9.371 -5.298 1.00 97.06 91 TYR A N 1
ATOM 713 C CA . TYR A 1 91 ? -11.662 8.748 -6.615 1.00 97.06 91 TYR A CA 1
ATOM 714 C C . TYR A 1 91 ? -10.944 9.646 -7.624 1.00 97.06 91 TYR A C 1
ATOM 716 O O . TYR A 1 91 ? -10.229 9.144 -8.486 1.00 97.06 91 TYR A O 1
ATOM 724 N N . GLN A 1 92 ? -11.112 10.967 -7.532 1.00 97.38 92 GLN A N 1
ATOM 725 C CA . GLN A 1 92 ? -10.499 11.899 -8.473 1.00 97.38 92 GLN A CA 1
ATOM 726 C C . GLN A 1 92 ? -8.995 12.017 -8.215 1.00 97.38 92 GLN A C 1
ATOM 728 O O . GLN A 1 92 ? -8.204 12.013 -9.160 1.00 97.38 92 GLN A O 1
ATOM 733 N N . ALA A 1 93 ? -8.580 12.087 -6.947 1.00 96.56 93 ALA A N 1
ATOM 734 C CA . ALA A 1 93 ? -7.168 12.023 -6.580 1.00 96.56 93 ALA A CA 1
ATOM 735 C C . ALA A 1 93 ? -6.542 10.682 -6.974 1.00 96.56 93 ALA A C 1
ATOM 737 O O . ALA A 1 93 ? -5.478 10.678 -7.596 1.00 96.56 93 ALA A O 1
ATOM 738 N N . ASP A 1 94 ? -7.229 9.572 -6.701 1.00 97.88 94 ASP A N 1
ATOM 739 C CA . ASP A 1 94 ? -6.771 8.236 -7.081 1.00 97.88 94 ASP A CA 1
ATOM 740 C C . ASP A 1 94 ? -6.604 8.112 -8.600 1.00 97.88 94 ASP A C 1
ATOM 742 O O . ASP A 1 94 ? -5.571 7.632 -9.060 1.00 97.88 94 ASP A O 1
ATOM 746 N N . CYS A 1 95 ? -7.568 8.589 -9.394 1.00 97.50 95 CYS A N 1
ATOM 747 C CA . CYS A 1 95 ? -7.483 8.560 -10.856 1.00 97.50 95 CYS A CA 1
ATOM 748 C C . CYS A 1 95 ? -6.294 9.372 -11.371 1.00 97.50 95 CYS A C 1
ATOM 750 O O . CYS A 1 95 ? -5.540 8.878 -12.205 1.00 97.50 95 CYS A O 1
ATOM 752 N N . ARG A 1 96 ? -6.070 10.584 -10.843 1.00 97.44 96 ARG A N 1
ATOM 753 C CA . ARG A 1 96 ? -4.898 11.402 -11.204 1.00 97.44 96 ARG A CA 1
ATOM 754 C C . ARG A 1 96 ? -3.587 10.711 -10.842 1.00 97.44 96 ARG A C 1
ATOM 756 O O . ARG A 1 96 ? -2.632 10.746 -11.620 1.00 97.44 96 ARG A O 1
ATOM 763 N N . PHE A 1 97 ? -3.528 10.077 -9.671 1.00 96.88 97 PHE A N 1
ATOM 764 C CA . PHE A 1 97 ? -2.364 9.298 -9.266 1.00 96.88 97 PHE A CA 1
ATOM 765 C C . PHE A 1 97 ? -2.129 8.116 -10.214 1.00 96.88 97 PHE A C 1
ATOM 767 O O . PHE A 1 97 ? -1.011 7.936 -10.696 1.00 96.88 97 PHE A O 1
ATOM 774 N N . MET A 1 98 ? -3.174 7.349 -10.529 1.00 96.62 98 MET A N 1
ATOM 775 C CA . MET A 1 98 ? -3.086 6.205 -11.434 1.00 96.62 98 MET A CA 1
ATOM 776 C C . MET A 1 98 ? -2.714 6.632 -12.854 1.00 96.62 98 MET A C 1
ATOM 778 O O . MET A 1 98 ? -1.878 5.982 -13.473 1.00 96.62 98 MET A O 1
ATOM 782 N N . GLU A 1 99 ? -3.243 7.749 -13.356 1.00 96.62 99 GLU A N 1
ATOM 783 C CA . GLU A 1 99 ? -2.843 8.312 -14.647 1.00 96.62 99 GLU A CA 1
ATOM 784 C C . GLU A 1 99 ? -1.349 8.653 -14.651 1.00 96.62 99 GLU A C 1
ATOM 786 O O . GLU A 1 99 ? -0.622 8.256 -15.565 1.00 96.62 99 GLU A O 1
ATOM 791 N N . LYS A 1 100 ? -0.861 9.335 -13.606 1.00 94.38 100 LYS A N 1
ATOM 792 C CA . LYS A 1 100 ? 0.565 9.643 -13.456 1.00 94.38 100 LYS A CA 1
ATOM 793 C C . LYS A 1 100 ? 1.401 8.365 -13.401 1.00 94.38 100 LYS A C 1
ATOM 795 O O . LYS A 1 100 ? 2.428 8.295 -14.073 1.00 94.38 100 LYS A O 1
ATOM 800 N N . LEU A 1 101 ? 0.979 7.360 -12.637 1.00 93.81 101 LEU A N 1
ATOM 801 C CA . LEU A 1 101 ? 1.678 6.082 -12.531 1.00 93.81 101 LEU A CA 1
ATOM 802 C C . LEU A 1 101 ? 1.741 5.371 -13.890 1.00 93.81 101 LEU A C 1
ATOM 804 O O . LEU A 1 101 ? 2.818 4.962 -14.315 1.00 93.81 101 LEU A O 1
ATOM 808 N N . MET A 1 102 ? 0.618 5.289 -14.604 1.00 93.38 102 MET A N 1
ATOM 809 C CA . MET A 1 102 ? 0.524 4.634 -15.911 1.00 93.38 102 MET A CA 1
ATOM 810 C C . MET A 1 102 ? 1.336 5.359 -16.982 1.00 93.38 102 MET A C 1
ATOM 812 O O . MET A 1 102 ? 2.035 4.714 -17.758 1.00 93.38 102 MET A O 1
ATOM 816 N N . ARG A 1 103 ? 1.310 6.697 -16.998 1.00 91.56 103 ARG A N 1
ATOM 817 C CA . ARG A 1 103 ? 2.101 7.522 -17.927 1.00 91.56 103 ARG A CA 1
ATOM 818 C C . ARG A 1 103 ? 3.608 7.321 -17.752 1.00 91.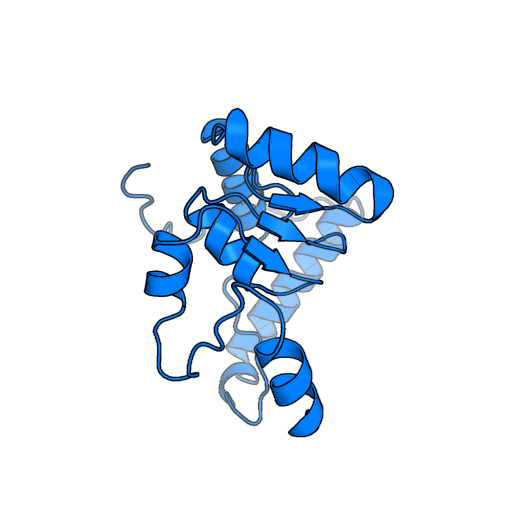56 103 ARG A C 1
ATOM 820 O O . ARG A 1 103 ? 4.351 7.460 -18.716 1.00 91.56 103 ARG A O 1
ATOM 827 N N . ASN A 1 104 ? 4.042 6.985 -16.539 1.00 90.00 104 ASN A N 1
ATOM 828 C CA . ASN A 1 104 ? 5.440 6.714 -16.202 1.00 90.00 104 ASN A CA 1
ATOM 829 C C . ASN A 1 104 ? 5.754 5.209 -16.107 1.00 90.00 104 ASN A C 1
ATOM 831 O O . ASN A 1 104 ? 6.816 4.829 -15.616 1.00 90.00 104 ASN A O 1
ATOM 835 N N . SER A 1 105 ? 4.841 4.348 -16.564 1.00 91.81 105 SER A N 1
ATOM 836 C CA . SER A 1 105 ? 5.031 2.899 -16.615 1.00 91.81 105 SER A CA 1
ATOM 837 C C . SER A 1 105 ? 5.439 2.454 -18.016 1.00 91.81 105 SER A C 1
ATOM 839 O O . SER A 1 105 ? 5.003 3.012 -19.021 1.00 91.81 105 SER A O 1
ATOM 841 N N . TYR A 1 106 ? 6.258 1.407 -18.091 1.00 92.94 106 TYR A N 1
ATOM 842 C CA . TYR A 1 106 ? 6.812 0.906 -19.346 1.00 92.94 106 TYR A CA 1
ATOM 843 C C . TYR A 1 106 ? 6.499 -0.576 -19.522 1.00 92.94 106 TYR A C 1
ATOM 845 O O . TYR A 1 106 ? 6.576 -1.359 -18.578 1.00 92.94 106 TYR A O 1
ATOM 853 N N . ALA A 1 107 ? 6.176 -0.972 -20.753 1.00 90.50 107 ALA A N 1
ATOM 854 C CA . ALA A 1 107 ? 5.887 -2.358 -21.104 1.00 90.50 107 ALA A CA 1
ATOM 855 C C . ALA A 1 107 ? 7.185 -3.174 -21.235 1.00 90.50 107 ALA A C 1
ATOM 857 O O . ALA A 1 107 ? 7.643 -3.462 -22.341 1.00 90.50 107 ALA A O 1
ATOM 858 N N . ALA A 1 108 ? 7.785 -3.527 -20.101 1.00 93.06 108 ALA A N 1
ATOM 859 C CA . ALA A 1 108 ? 8.958 -4.385 -20.010 1.00 93.06 108 ALA A CA 1
ATOM 860 C C . ALA A 1 108 ? 8.855 -5.308 -18.788 1.00 93.06 108 ALA A C 1
ATOM 862 O O . ALA A 1 108 ? 8.214 -4.973 -17.793 1.00 93.06 108 ALA A O 1
ATOM 863 N N . LEU A 1 109 ? 9.476 -6.481 -18.870 1.00 92.50 109 LEU A N 1
ATOM 864 C CA . LEU A 1 109 ? 9.512 -7.449 -17.783 1.00 92.50 109 LEU A CA 1
ATOM 865 C C . LEU A 1 109 ? 10.712 -7.171 -16.881 1.00 92.50 109 LEU A C 1
ATOM 867 O O . LEU A 1 109 ? 11.848 -7.100 -17.350 1.00 92.50 109 LEU A O 1
ATOM 871 N N . TRP A 1 110 ? 10.448 -7.073 -15.582 1.00 92.00 110 TRP A N 1
ATOM 872 C CA . TRP A 1 110 ? 11.456 -6.973 -14.536 1.00 92.00 110 TRP A CA 1
ATOM 873 C C . TRP A 1 110 ? 11.175 -8.036 -13.474 1.00 92.00 110 TRP A C 1
ATOM 875 O O . TRP A 1 110 ? 10.196 -7.940 -12.735 1.00 92.00 110 TRP A O 1
ATOM 885 N N . ASP A 1 111 ? 12.012 -9.067 -13.414 1.00 92.69 111 ASP A N 1
ATOM 886 C CA . ASP A 1 111 ? 11.906 -10.162 -12.445 1.00 92.69 111 ASP A CA 1
ATOM 887 C C . ASP A 1 111 ? 13.274 -10.852 -12.298 1.00 92.69 111 ASP A C 1
ATOM 889 O O . ASP A 1 111 ? 14.247 -10.514 -12.974 1.00 92.69 111 ASP A O 1
ATOM 893 N N . ASN A 1 112 ? 13.363 -11.835 -11.409 1.00 92.94 112 ASN A N 1
ATOM 894 C CA . ASN A 1 112 ? 14.542 -12.665 -11.241 1.00 92.94 112 ASN A CA 1
ATOM 895 C C . ASN A 1 112 ? 14.749 -13.581 -12.469 1.00 92.94 112 ASN A C 1
ATOM 897 O O . ASN A 1 112 ? 13.906 -14.449 -12.719 1.00 92.94 112 ASN A O 1
ATOM 901 N N . PRO A 1 113 ? 15.895 -13.499 -13.174 1.00 94.56 113 PRO A N 1
ATOM 902 C CA . PRO A 1 113 ? 16.151 -14.298 -14.373 1.00 94.56 113 PRO A CA 1
ATOM 903 C C . PRO A 1 113 ? 16.213 -15.808 -14.111 1.00 94.56 113 PRO A C 1
ATOM 905 O O . PRO A 1 113 ? 15.988 -16.594 -15.024 1.00 94.56 113 PRO A O 1
ATOM 908 N N . LYS A 1 114 ? 16.468 -16.248 -12.869 1.00 94.81 114 LYS A N 1
ATOM 909 C CA . LYS A 1 114 ? 16.404 -17.678 -12.515 1.00 94.81 114 LYS A CA 1
ATOM 910 C C . LYS A 1 114 ? 14.975 -18.219 -12.522 1.00 94.81 114 LYS A C 1
ATOM 912 O O . LYS A 1 114 ? 14.776 -19.402 -12.769 1.00 94.81 114 LYS A O 1
ATOM 917 N N . ARG A 1 115 ? 13.999 -17.372 -12.188 1.00 94.25 115 ARG A N 1
ATOM 918 C CA . ARG A 1 115 ? 12.575 -17.728 -12.149 1.00 94.25 115 ARG A CA 1
ATOM 919 C C . ARG A 1 115 ? 11.902 -17.478 -13.496 1.00 94.25 115 ARG A C 1
ATOM 921 O O . ARG A 1 115 ? 11.055 -18.265 -13.901 1.00 94.25 115 ARG A O 1
ATOM 928 N N . SER A 1 116 ? 12.307 -16.403 -14.161 1.00 94.50 116 SER A N 1
ATOM 929 C CA . SER A 1 116 ? 11.704 -15.897 -15.389 1.00 94.50 116 SER A CA 1
ATOM 930 C C . SER A 1 116 ? 12.810 -15.590 -16.412 1.00 94.50 116 SER A C 1
ATOM 932 O O . SER A 1 116 ? 13.147 -14.421 -16.588 1.00 94.50 116 SER A O 1
ATOM 934 N N . PRO A 1 117 ? 13.423 -16.596 -17.071 1.00 95.31 117 PRO A N 1
ATOM 935 C CA . PRO A 1 117 ? 14.559 -16.388 -17.980 1.00 95.31 117 PRO A CA 1
ATOM 936 C C . PRO A 1 117 ? 14.292 -15.396 -19.120 1.00 95.31 117 PRO A C 1
ATOM 938 O O . PRO A 1 117 ? 15.202 -14.675 -19.520 1.00 95.31 117 PRO A O 1
ATOM 941 N N . GLN A 1 118 ? 13.037 -15.287 -19.567 1.00 94.38 118 GLN A N 1
ATOM 942 C CA . GLN A 1 118 ? 12.577 -14.366 -20.612 1.00 94.38 118 GLN A CA 1
ATOM 943 C C . GLN A 1 118 ? 12.834 -12.879 -20.305 1.00 94.38 118 GLN A C 1
ATOM 945 O O . GLN A 1 118 ? 12.786 -12.031 -21.193 1.00 94.38 118 GLN A O 1
ATOM 950 N N . VAL A 1 119 ? 13.136 -12.518 -19.051 1.00 96.12 119 VAL A N 1
ATOM 951 C CA . VAL A 1 119 ? 13.566 -11.145 -18.728 1.00 96.12 119 VAL A CA 1
ATOM 952 C C . VAL A 1 119 ? 14.909 -10.787 -19.374 1.00 96.12 119 VAL A C 1
ATOM 954 O O . VAL A 1 119 ? 15.195 -9.604 -19.551 1.00 96.12 119 VAL A O 1
ATOM 957 N N . LEU A 1 120 ? 15.718 -11.787 -19.743 1.00 96.56 120 LEU A N 1
ATOM 958 C CA . LEU A 1 120 ? 16.998 -11.618 -20.435 1.00 96.56 120 LEU A CA 1
ATOM 959 C C . LEU A 1 120 ? 16.866 -11.627 -21.962 1.00 96.56 120 LEU A C 1
ATOM 961 O O . LEU A 1 120 ? 17.873 -11.454 -22.648 1.00 96.56 120 LEU A O 1
ATOM 965 N N . ASP A 1 121 ? 15.657 -11.802 -22.500 1.00 97.12 121 ASP A N 1
ATOM 966 C CA . ASP A 1 121 ? 15.432 -11.747 -23.941 1.00 97.12 121 ASP A CA 1
ATOM 967 C C . ASP A 1 121 ? 15.906 -10.398 -24.488 1.00 97.12 121 ASP A C 1
ATOM 969 O O . ASP A 1 121 ? 15.589 -9.337 -23.941 1.00 97.12 121 ASP A O 1
ATOM 973 N N . GLU A 1 122 ? 16.617 -10.416 -25.614 1.00 97.38 122 GLU A N 1
ATOM 974 C CA . GLU A 1 122 ? 17.219 -9.213 -26.198 1.00 97.38 122 GLU A CA 1
ATOM 975 C C . GLU A 1 122 ? 16.178 -8.104 -26.437 1.00 97.38 122 GLU A C 1
ATOM 977 O O . GLU A 1 122 ? 16.420 -6.921 -26.183 1.00 97.38 122 GLU A O 1
ATOM 982 N N . ASN A 1 123 ? 14.969 -8.492 -26.851 1.00 96.88 123 ASN A N 1
ATOM 983 C CA . ASN A 1 123 ? 13.848 -7.573 -27.023 1.00 96.88 123 ASN A CA 1
ATOM 984 C C . ASN A 1 123 ? 13.390 -6.946 -25.699 1.00 96.88 123 ASN A C 1
ATOM 986 O O . ASN A 1 123 ? 13.067 -5.758 -25.674 1.00 96.88 123 ASN A O 1
ATOM 990 N N . ASN A 1 124 ? 13.360 -7.707 -24.600 1.00 96.69 124 ASN A N 1
ATOM 991 C CA . ASN A 1 124 ? 13.015 -7.174 -23.284 1.00 96.69 124 ASN A CA 1
ATOM 992 C C . ASN A 1 124 ? 14.094 -6.210 -22.777 1.00 96.69 124 ASN A C 1
ATOM 994 O O . ASN A 1 124 ? 13.772 -5.111 -22.325 1.00 96.69 124 ASN A O 1
ATOM 998 N N . LEU A 1 125 ? 15.369 -6.574 -22.936 1.00 96.75 125 LEU A N 1
ATOM 999 C CA . LEU A 1 125 ? 16.504 -5.731 -22.555 1.00 96.75 125 LEU A CA 1
ATOM 1000 C C . LEU A 1 125 ? 16.503 -4.396 -23.311 1.00 96.75 125 LEU A C 1
ATOM 1002 O O . LEU A 1 125 ? 16.688 -3.347 -22.696 1.00 96.75 125 LEU A O 1
ATOM 1006 N N . LYS A 1 126 ? 16.205 -4.403 -24.617 1.00 96.88 126 LYS A N 1
ATOM 1007 C CA . LYS A 1 126 ? 16.038 -3.171 -25.412 1.00 96.88 126 LYS A CA 1
ATOM 1008 C C . LYS A 1 126 ? 14.905 -2.287 -24.878 1.00 96.88 126 LYS A C 1
ATOM 1010 O O . LYS A 1 126 ? 15.071 -1.068 -24.803 1.00 96.88 126 LYS A O 1
ATOM 1015 N N . LYS A 1 127 ? 13.768 -2.878 -24.482 1.00 96.44 127 LYS A N 1
ATOM 1016 C CA . LYS A 1 1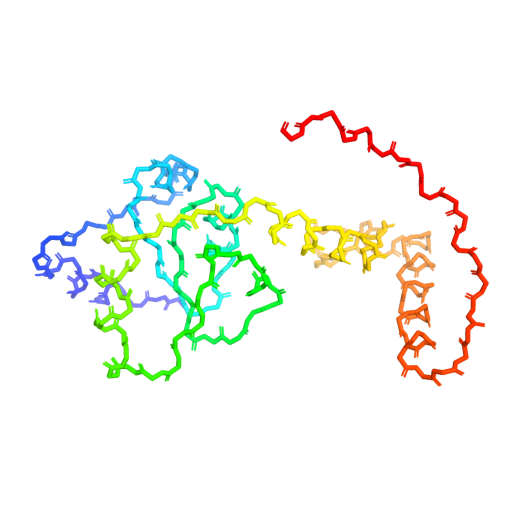27 ? 12.638 -2.139 -23.888 1.00 96.44 127 LYS A CA 1
ATOM 1017 C C . LYS A 1 127 ? 12.996 -1.546 -22.524 1.00 96.44 127 LYS A C 1
ATOM 1019 O O . LYS A 1 127 ? 12.705 -0.373 -22.303 1.00 96.44 127 LYS A O 1
ATOM 1024 N N . LEU A 1 128 ? 13.656 -2.313 -21.651 1.00 95.12 128 LEU A N 1
ATOM 1025 C CA . LEU A 1 128 ? 14.151 -1.829 -20.357 1.00 95.12 128 LEU A CA 1
ATOM 1026 C C . LEU A 1 128 ? 15.142 -0.681 -20.541 1.00 95.12 128 LEU A C 1
ATOM 1028 O O . LEU A 1 128 ? 14.956 0.378 -19.953 1.00 95.12 128 LEU A O 1
ATOM 1032 N N . HIS A 1 129 ? 16.148 -0.856 -21.401 1.00 95.00 129 HIS A N 1
ATOM 1033 C CA . HIS A 1 129 ? 17.129 0.184 -21.702 1.00 95.00 129 HIS A CA 1
ATOM 1034 C C . HIS A 1 129 ? 16.446 1.481 -22.153 1.00 95.00 129 HIS A C 1
ATOM 1036 O O . HIS A 1 129 ? 16.691 2.539 -21.579 1.00 95.00 129 HIS A O 1
ATOM 1042 N N . LYS A 1 130 ? 15.516 1.398 -23.115 1.00 94.25 130 LYS A N 1
ATOM 1043 C CA . LYS A 1 130 ? 14.739 2.559 -23.569 1.00 94.25 130 LYS A CA 1
ATOM 1044 C C . LYS A 1 130 ? 13.946 3.209 -22.429 1.00 94.25 130 LYS A C 1
ATOM 1046 O O . LYS A 1 130 ? 13.930 4.431 -22.334 1.00 94.25 130 LYS A O 1
ATOM 1051 N N . ALA A 1 131 ? 13.307 2.413 -21.572 1.00 93.50 131 ALA A N 1
ATOM 1052 C CA . ALA A 1 131 ? 12.563 2.918 -20.420 1.00 93.50 131 ALA A CA 1
ATOM 1053 C C . ALA A 1 131 ? 13.463 3.713 -19.459 1.00 93.50 131 ALA A C 1
ATOM 1055 O O . ALA A 1 131 ? 13.120 4.836 -19.099 1.00 93.50 131 ALA A O 1
ATOM 1056 N N . PHE A 1 132 ? 14.638 3.180 -19.104 1.00 92.94 132 PHE A N 1
ATOM 1057 C CA . PHE A 1 132 ? 15.597 3.878 -18.240 1.00 92.94 132 PHE A CA 1
ATOM 1058 C C . PHE A 1 132 ? 16.087 5.188 -18.858 1.00 92.94 132 PHE A C 1
ATOM 1060 O O . PHE A 1 132 ? 16.075 6.214 -18.184 1.00 92.94 132 PHE A O 1
ATOM 1067 N N . ILE A 1 133 ? 16.463 5.175 -20.141 1.00 93.94 133 ILE A N 1
ATOM 1068 C CA . ILE A 1 133 ? 16.903 6.388 -20.843 1.00 93.94 133 ILE A CA 1
ATOM 1069 C C . ILE A 1 133 ? 15.797 7.449 -20.861 1.00 93.94 133 ILE A C 1
ATOM 1071 O O . ILE A 1 133 ? 16.071 8.619 -20.606 1.00 93.94 133 ILE A O 1
ATOM 1075 N N . ASN A 1 134 ? 14.544 7.055 -21.099 1.00 91.44 134 ASN A N 1
ATOM 1076 C CA . ASN A 1 134 ? 13.417 7.986 -21.069 1.00 91.44 134 ASN A CA 1
ATOM 1077 C C . ASN A 1 134 ? 13.239 8.640 -19.691 1.00 91.44 134 ASN A C 1
ATOM 1079 O O . ASN A 1 134 ? 13.032 9.848 -19.627 1.00 91.44 134 ASN A O 1
ATOM 1083 N N . VAL A 1 135 ? 13.342 7.869 -18.601 1.00 89.75 135 VAL A N 1
ATOM 1084 C CA . VAL A 1 135 ? 13.232 8.398 -17.229 1.00 89.75 135 VAL A CA 1
ATOM 1085 C C . VAL A 1 135 ? 14.381 9.357 -16.917 1.00 89.75 135 VAL A C 1
ATOM 1087 O O . VAL A 1 135 ? 14.134 10.474 -16.472 1.00 89.75 135 VAL A O 1
ATOM 1090 N N . ILE A 1 136 ? 15.622 8.962 -17.217 1.00 91.31 136 ILE A N 1
ATOM 1091 C CA . ILE A 1 136 ? 16.814 9.790 -16.979 1.00 91.31 136 ILE A CA 1
ATOM 1092 C C . ILE A 1 136 ? 16.717 11.119 -17.741 1.00 91.31 136 ILE A C 1
ATOM 1094 O O . ILE A 1 136 ? 16.974 12.180 -17.176 1.00 91.31 136 ILE A O 1
ATOM 1098 N N . ASN A 1 137 ? 16.299 11.085 -19.008 1.00 88.56 137 ASN A N 1
ATOM 1099 C CA . ASN A 1 137 ? 16.182 12.291 -19.829 1.00 88.56 137 ASN A CA 1
ATOM 1100 C C . ASN A 1 137 ? 15.015 13.192 -19.392 1.00 88.56 137 ASN A C 1
ATOM 1102 O O . ASN A 1 137 ? 15.129 14.417 -19.460 1.00 88.56 137 ASN A O 1
ATOM 1106 N N . ALA A 1 138 ? 13.915 12.601 -18.914 1.00 80.62 138 ALA A N 1
ATOM 1107 C CA . ALA A 1 138 ? 12.769 13.338 -18.388 1.00 80.62 138 ALA A CA 1
ATOM 1108 C C . ALA A 1 138 ? 13.089 14.071 -17.072 1.00 80.62 138 ALA A C 1
ATOM 1110 O O . ALA A 1 138 ? 12.576 15.167 -16.854 1.00 80.62 138 ALA A O 1
ATOM 1111 N N . GLU A 1 139 ? 13.955 13.511 -16.222 1.00 63.19 139 GLU A N 1
ATOM 1112 C CA . GLU A 1 139 ? 14.437 14.166 -14.995 1.00 63.19 139 GLU A CA 1
ATOM 1113 C C . GLU A 1 139 ? 15.614 15.135 -15.253 1.00 63.19 139 GLU A C 1
ATOM 1115 O O . GLU A 1 139 ? 15.858 16.034 -14.450 1.00 63.19 139 GLU A O 1
ATOM 1120 N N . GLY A 1 140 ? 16.310 14.999 -16.392 1.00 50.19 140 GLY A N 1
ATOM 1121 C CA . GLY A 1 140 ? 17.517 15.756 -16.760 1.00 50.19 140 GLY A CA 1
ATOM 1122 C C . GLY A 1 140 ? 17.341 16.961 -17.699 1.00 50.19 140 GLY A C 1
ATOM 1123 O O . GLY A 1 140 ? 18.339 17.556 -18.097 1.00 50.19 140 GLY A O 1
ATOM 1124 N N . GLY A 1 141 ? 16.120 17.352 -18.077 1.00 39.88 141 GLY A N 1
ATOM 1125 C CA . GLY A 1 141 ? 15.904 18.571 -18.873 1.00 39.88 141 GLY A CA 1
ATOM 1126 C C . GLY A 1 141 ? 16.332 18.490 -20.345 1.00 39.88 141 GLY A C 1
ATOM 1127 O O . GLY A 1 141 ? 16.595 19.522 -20.957 1.00 39.88 141 GLY A O 1
ATOM 1128 N N . VAL A 1 142 ? 16.348 17.300 -20.953 1.00 38.66 142 VAL A N 1
ATOM 1129 C CA . VAL A 1 142 ? 16.352 17.180 -22.419 1.00 38.66 142 VAL A CA 1
ATOM 1130 C C . VAL A 1 142 ? 15.084 16.450 -22.826 1.00 38.66 142 VAL A C 1
ATOM 1132 O O . VAL A 1 142 ? 14.973 15.232 -22.693 1.00 38.66 142 VAL A O 1
ATOM 1135 N N . ALA A 1 143 ? 14.103 17.221 -23.300 1.00 43.03 143 ALA A N 1
ATOM 1136 C CA . ALA A 1 143 ? 12.880 16.690 -23.880 1.00 43.03 143 ALA A CA 1
ATOM 1137 C C . ALA A 1 143 ? 13.236 15.697 -24.998 1.00 43.03 143 ALA A C 1
ATOM 1139 O O . ALA A 1 143 ? 13.812 16.075 -26.017 1.00 43.03 143 ALA A O 1
ATOM 1140 N N . ALA A 1 144 ? 12.913 14.422 -24.788 1.00 36.97 144 ALA A N 1
ATOM 1141 C CA . ALA A 1 144 ? 13.036 13.380 -25.797 1.00 36.97 144 ALA A CA 1
ATOM 1142 C C . ALA A 1 144 ? 11.648 13.064 -26.383 1.00 36.97 144 ALA A C 1
ATOM 1144 O O . ALA A 1 144 ? 10.638 13.200 -25.688 1.00 36.97 144 ALA A O 1
ATOM 1145 N N . PRO A 1 145 ? 11.599 12.704 -27.675 1.00 38.00 145 PRO A N 1
ATOM 1146 C CA . PRO A 1 145 ? 10.449 12.920 -28.536 1.00 38.00 145 PRO A CA 1
ATOM 1147 C C . PRO A 1 145 ? 9.307 11.958 -28.224 1.00 38.00 145 PRO A C 1
ATOM 1149 O O . PRO A 1 145 ? 9.511 10.878 -27.666 1.00 38.00 145 PRO A O 1
ATOM 1152 N N . GLU A 1 146 ? 8.113 12.401 -28.612 1.00 36.81 146 GLU A N 1
ATOM 1153 C CA . GLU A 1 146 ? 6.817 11.749 -28.457 1.00 36.81 146 GLU A CA 1
ATOM 1154 C C . GLU A 1 146 ? 6.907 10.222 -28.365 1.00 36.81 146 GLU A C 1
ATOM 1156 O O . GLU A 1 146 ? 7.328 9.517 -29.289 1.00 36.81 146 GLU A O 1
ATOM 1161 N N . ALA A 1 147 ? 6.481 9.697 -27.216 1.00 34.53 147 ALA A N 1
ATOM 1162 C CA . ALA A 1 147 ? 6.233 8.280 -27.073 1.00 34.53 147 ALA A CA 1
ATOM 1163 C C . ALA A 1 147 ? 5.178 7.873 -28.113 1.00 34.53 147 ALA A C 1
ATOM 1165 O O . ALA A 1 147 ? 4.016 8.265 -28.013 1.00 34.53 147 ALA A O 1
ATOM 1166 N N . SER A 1 148 ? 5.599 7.072 -29.099 1.00 32.66 148 SER A N 1
ATOM 1167 C CA . SER A 1 148 ? 4.704 6.305 -29.971 1.00 32.66 148 SER A CA 1
ATOM 1168 C C . SER A 1 148 ? 3.566 5.726 -29.127 1.00 32.66 148 SER A C 1
ATOM 1170 O O . SER A 1 148 ? 3.857 5.143 -28.075 1.00 32.66 148 SER A O 1
ATOM 1172 N N . PRO A 1 149 ? 2.299 5.869 -29.557 1.00 34.16 149 PRO A N 1
ATOM 1173 C CA . PRO A 1 149 ? 1.151 5.550 -28.729 1.00 34.16 149 PRO A CA 1
ATOM 1174 C C . PRO A 1 149 ? 1.264 4.109 -28.247 1.00 34.16 149 PRO A C 1
ATOM 1176 O O . PRO A 1 149 ? 1.288 3.168 -29.043 1.00 34.16 149 PRO A O 1
ATOM 1179 N N . ALA A 1 150 ? 1.355 3.947 -26.925 1.00 42.09 150 ALA A N 1
ATOM 1180 C CA . ALA A 1 150 ? 1.071 2.677 -26.290 1.00 42.09 150 ALA A CA 1
ATOM 1181 C C . ALA A 1 150 ? -0.272 2.200 -26.849 1.00 42.09 150 ALA A C 1
ATOM 1183 O O . ALA A 1 150 ? -1.236 2.972 -26.876 1.00 42.09 150 ALA A O 1
ATOM 1184 N N . GLN A 1 151 ? -0.322 0.960 -27.341 1.00 37.81 151 GLN A N 1
ATOM 1185 C CA . GLN A 1 151 ? -1.586 0.308 -27.654 1.00 37.81 151 GLN A CA 1
ATOM 1186 C C . GLN A 1 151 ? -2.423 0.367 -26.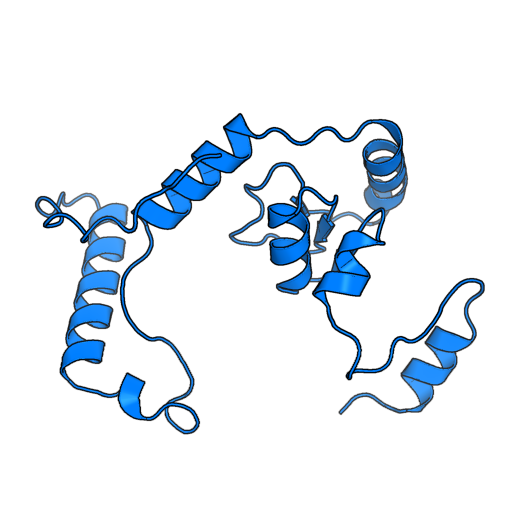376 1.00 37.81 151 GLN A C 1
ATOM 1188 O O . GLN A 1 151 ? -2.121 -0.301 -25.387 1.00 37.81 151 GLN A O 1
ATOM 1193 N N . LYS A 1 152 ? -3.388 1.292 -26.371 1.00 37.97 152 LYS A N 1
ATOM 1194 C CA . LYS A 1 152 ? -4.250 1.589 -25.235 1.00 37.97 152 LYS A CA 1
ATOM 1195 C C . LYS A 1 152 ? -4.993 0.303 -24.904 1.00 37.97 152 LYS A C 1
ATOM 1197 O O . LYS A 1 152 ? -5.814 -0.147 -25.697 1.00 37.97 152 LYS A O 1
ATOM 1202 N N . VAL A 1 153 ? -4.707 -0.283 -23.746 1.00 37.44 153 VAL A N 1
ATOM 1203 C CA . VAL A 1 153 ? -5.657 -1.212 -23.134 1.00 37.44 153 VAL A CA 1
ATOM 1204 C C . VAL A 1 153 ? -6.895 -0.369 -22.816 1.00 37.44 153 VAL A C 1
ATOM 1206 O O . VAL A 1 153 ? -6.730 0.692 -22.202 1.00 37.44 153 VAL A O 1
ATOM 1209 N N . PRO A 1 154 ? -8.099 -0.744 -23.282 1.00 29.02 154 PRO A N 1
ATOM 1210 C CA . PRO A 1 154 ? -9.295 0.039 -23.026 1.00 29.02 154 PRO A CA 1
ATOM 1211 C C . PRO A 1 154 ? -9.489 0.170 -21.519 1.00 29.02 154 PRO A C 1
ATOM 1213 O O . PRO A 1 154 ? -9.612 -0.825 -20.808 1.00 29.02 154 PRO A O 1
ATOM 1216 N N . VAL A 1 155 ? -9.494 1.410 -21.034 1.00 43.00 155 VAL A N 1
ATOM 1217 C CA . VAL A 1 155 ? -10.039 1.726 -19.717 1.00 43.00 155 VAL A CA 1
ATOM 1218 C C . VAL A 1 155 ? -11.551 1.695 -19.896 1.00 43.00 155 VAL A C 1
ATOM 1220 O O . VAL A 1 155 ? -12.186 2.719 -20.143 1.00 43.00 155 VAL A O 1
ATOM 1223 N N . GLU A 1 156 ? -12.125 0.496 -19.879 1.00 36.53 156 GLU A N 1
ATOM 1224 C CA . GLU A 1 156 ? -13.558 0.354 -19.673 1.00 36.53 156 GLU A CA 1
ATOM 1225 C C . GLU A 1 156 ? -13.848 0.708 -18.213 1.00 36.53 156 GLU A C 1
ATOM 1227 O O . GLU A 1 156 ? -13.595 -0.074 -17.306 1.00 36.53 156 GLU A O 1
ATOM 1232 N N . GLN A 1 157 ? -14.323 1.946 -18.059 1.00 38.81 157 GLN A N 1
ATOM 1233 C CA . GLN A 1 157 ? -15.205 2.466 -17.010 1.00 38.81 157 GLN A CA 1
ATOM 1234 C C . GLN A 1 157 ? -14.684 2.382 -15.561 1.00 38.81 157 GLN A C 1
ATOM 1236 O O . GLN A 1 157 ? -14.609 1.323 -14.943 1.00 38.81 157 GLN A O 1
ATOM 1241 N N . CYS A 1 158 ? -14.358 3.567 -15.023 1.00 40.34 158 CYS A N 1
ATOM 1242 C CA . CYS A 1 158 ? -14.401 3.838 -13.583 1.00 40.34 158 CYS A CA 1
ATOM 1243 C C . CYS A 1 158 ? -15.821 3.663 -13.038 1.00 40.34 158 CYS A C 1
ATOM 1245 O O . CYS A 1 158 ? -16.768 3.997 -13.788 1.00 40.34 158 CYS A O 1
#

Foldseek 3Di:
DDDPVVVVVQVPDPPDDDDDPPDDLVVVLVPDQEEEDAADCSLVVNLVVLHAYEYCDDYLSCQRLRYHYDVDPVVPVVVVVCSSPPDDGDPVSRVVSVVVVVVLDFPADDDDCVVVVCSPPPVRVVRVVVSVVCVCCVVVPNDDDDDDDDPDPDPPDD

Radius of gyration: 19.92 Å; chains: 1; bounding box: 33×39×53 Å

pLDDT: mean 87.64, std 19.27, range [29.02, 98.62]

Secondary structure (DSSP, 8-state):
---HHHHHHHHTSTT--PPPTTS-HHHHHTT-S-EEESS-THHHHHHHTT--EEESS--TTTTSTTEEE---HHHHHHHHHHHHHH----HHHHHHHHHHHHHT--S---S-TTT-GGGG-HHHHHHHHHHHHHHHHHHTT-----------------